Protein AF-A0A0R3R4N0-F1 (afdb_monomer_lite)

Radius of gyration: 33.5 Å; chains: 1; bounding box: 44×38×90 Å

Secondary structure (DSSP, 8-state):
-EEEEEEEEPPPPHHHHHHHHHHHHHHHH-TT----TTT------PPPPGGGEEEEEEEE-------TT-GGG-----------------------

Sequence (96 aa):
MTEKSMEIDLPLAPDVIDICQQEYKRMKRDPDLKPNQNILKTQSDKPRPIHSRIQVNEKTEDVPIACDDNPALLMKVPIKYTSDKQQYFSLSDSNK

Foldseek 3Di:
DDKDKDWDADDDDPVVVVVVVVVVVVCVVPVPDDDPCVPVDCPDPDPDPPVRIDIDIDDDDDDPPPPVPDPVPPPDDDDPDDDDDDDDDDDDDDDD

Organism: NCBI:txid42155

Structure (mmCIF, N/CA/C/O backbone):
data_AF-A0A0R3R4N0-F1
#
_entry.id   AF-A0A0R3R4N0-F1
#
loop_
_atom_site.group_PDB
_atom_site.id
_atom_site.type_symbol
_atom_site.label_atom_id
_atom_site.label_alt_id
_atom_site.label_comp_id
_atom_site.label_asym_id
_atom_site.label_entity_id
_atom_site.label_seq_id
_atom_site.pdbx_PDB_ins_code
_atom_site.Cartn_x
_atom_site.Cartn_y
_atom_site.Cartn_z
_atom_site.occupancy
_atom_site.B_iso_or_equiv
_atom_site.auth_seq_id
_atom_site.auth_comp_id
_atom_site.auth_asym_id
_atom_site.auth_atom_id
_atom_site.pdbx_PDB_model_num
ATOM 1 N N . MET A 1 1 ? 23.775 6.278 -19.715 1.00 63.47 1 MET A N 1
ATOM 2 C CA . MET A 1 1 ? 22.843 5.308 -19.106 1.00 63.47 1 MET A CA 1
ATOM 3 C C . MET A 1 1 ? 22.985 5.402 -17.601 1.00 63.47 1 MET A C 1
ATOM 5 O O . MET A 1 1 ? 24.040 5.048 -17.086 1.00 63.47 1 MET A O 1
ATOM 9 N N . THR A 1 2 ? 21.976 5.941 -16.921 1.00 75.31 2 THR A N 1
ATOM 10 C CA . THR A 1 2 ? 21.945 6.009 -15.453 1.00 75.31 2 THR A CA 1
ATOM 11 C C . THR A 1 2 ? 20.964 4.951 -14.979 1.00 75.31 2 THR A C 1
ATOM 13 O O . THR A 1 2 ? 19.776 5.038 -15.280 1.00 75.31 2 THR A O 1
ATOM 16 N N . GLU A 1 3 ? 21.460 3.934 -14.280 1.00 74.56 3 GLU A N 1
ATOM 17 C CA . GLU A 1 3 ? 20.616 2.908 -13.669 1.00 74.56 3 GLU A CA 1
ATOM 18 C C . GLU A 1 3 ? 20.333 3.318 -12.222 1.00 74.56 3 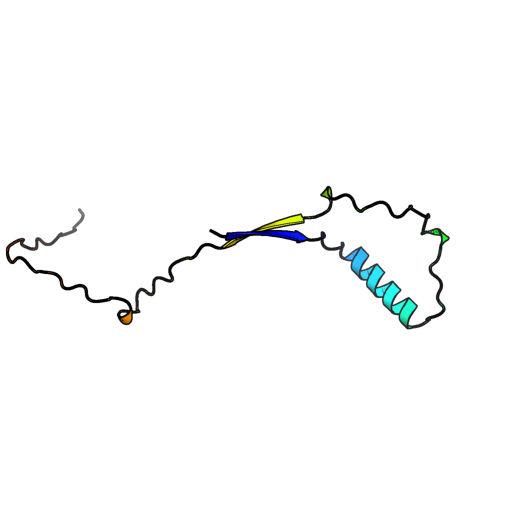GLU A C 1
ATOM 20 O O . GLU A 1 3 ? 21.260 3.569 -11.448 1.00 74.56 3 GLU A O 1
ATOM 25 N N . LYS A 1 4 ? 19.051 3.429 -11.864 1.00 83.69 4 LYS A N 1
ATOM 26 C CA . LYS A 1 4 ? 18.616 3.674 -10.486 1.00 83.69 4 LYS A CA 1
ATOM 27 C C . LYS A 1 4 ? 17.911 2.428 -9.976 1.00 83.69 4 LYS A C 1
ATOM 29 O O . LYS A 1 4 ? 17.001 1.919 -10.626 1.00 83.69 4 LYS A O 1
ATOM 34 N N . SER A 1 5 ? 18.328 1.947 -8.811 1.00 83.38 5 SER A N 1
ATOM 35 C CA . SER A 1 5 ? 17.657 0.857 -8.110 1.00 83.38 5 SER A CA 1
ATOM 36 C C . SER A 1 5 ? 17.021 1.371 -6.822 1.00 83.38 5 SER A C 1
ATOM 38 O O . SER A 1 5 ? 17.591 2.204 -6.115 1.00 83.38 5 SER A O 1
ATOM 40 N N . MET A 1 6 ? 15.814 0.890 -6.532 1.00 86.38 6 MET A N 1
ATOM 41 C CA . MET A 1 6 ? 15.082 1.196 -5.307 1.00 86.38 6 MET A CA 1
ATOM 42 C C . MET A 1 6 ? 14.501 -0.089 -4.723 1.00 86.38 6 MET A C 1
ATOM 44 O O . MET A 1 6 ? 13.952 -0.921 -5.444 1.00 86.38 6 MET A O 1
ATOM 48 N N . GLU A 1 7 ? 14.610 -0.243 -3.406 1.00 85.81 7 GLU A N 1
ATOM 49 C CA . GLU A 1 7 ? 13.915 -1.297 -2.670 1.00 85.81 7 GLU A CA 1
ATOM 50 C C . GLU A 1 7 ? 12.549 -0.786 -2.215 1.00 85.81 7 GLU A C 1
ATOM 52 O O . GLU A 1 7 ? 12.463 0.238 -1.532 1.00 85.81 7 GLU A O 1
ATOM 57 N N . ILE A 1 8 ? 11.487 -1.512 -2.560 1.00 86.31 8 ILE A N 1
ATOM 58 C CA . ILE A 1 8 ? 10.131 -1.230 -2.083 1.00 86.31 8 ILE A CA 1
ATOM 59 C C . ILE A 1 8 ? 9.567 -2.434 -1.330 1.00 86.31 8 ILE A C 1
ATOM 61 O O . ILE A 1 8 ? 9.869 -3.590 -1.639 1.00 86.31 8 ILE A O 1
ATOM 65 N N . ASP A 1 9 ? 8.740 -2.162 -0.324 1.00 83.38 9 ASP A N 1
ATOM 66 C CA . ASP A 1 9 ? 7.974 -3.205 0.351 1.00 83.38 9 ASP A CA 1
ATOM 67 C C . ASP A 1 9 ? 6.870 -3.737 -0.579 1.00 83.38 9 ASP A C 1
ATOM 69 O O . ASP A 1 9 ? 6.298 -2.999 -1.387 1.00 83.38 9 ASP A O 1
ATOM 73 N N . LEU A 1 10 ? 6.550 -5.026 -0.442 1.00 83.00 10 LEU A N 1
ATOM 74 C CA . LEU A 1 10 ? 5.390 -5.621 -1.103 1.00 83.00 10 LEU A CA 1
ATOM 75 C C . LEU A 1 10 ? 4.103 -4.959 -0.573 1.00 83.00 10 LEU A C 1
ATOM 77 O O . LEU A 1 10 ? 3.980 -4.781 0.645 1.00 83.00 10 LEU A O 1
ATOM 81 N N . PRO A 1 11 ? 3.127 -4.616 -1.437 1.00 84.69 11 PRO A N 1
ATOM 82 C CA . PRO A 1 11 ? 1.828 -4.160 -0.968 1.00 84.69 11 PRO A CA 1
ATOM 83 C C . PRO A 1 11 ? 1.183 -5.208 -0.057 1.00 84.69 11 PRO A C 1
ATOM 85 O O . PRO A 1 11 ? 1.272 -6.415 -0.295 1.00 84.69 11 PRO A O 1
ATOM 88 N N . LEU A 1 12 ? 0.517 -4.728 0.993 1.00 86.94 12 LEU A N 1
ATOM 89 C CA . LEU A 1 12 ? -0.276 -5.578 1.872 1.00 86.94 12 LEU A CA 1
ATOM 90 C C . LEU A 1 12 ? -1.444 -6.188 1.093 1.00 86.94 12 LEU A C 1
ATOM 92 O O . LEU A 1 12 ? -1.995 -5.567 0.182 1.00 86.94 12 LEU A O 1
ATOM 96 N N . ALA A 1 13 ? -1.835 -7.400 1.480 1.00 89.88 13 ALA A N 1
ATOM 97 C CA . ALA A 1 13 ? -3.023 -8.027 0.927 1.00 89.88 13 ALA A CA 1
ATOM 98 C C . ALA A 1 13 ? -4.283 -7.191 1.264 1.00 89.88 13 ALA A C 1
ATOM 100 O O . ALA A 1 13 ? -4.320 -6.547 2.319 1.00 89.88 13 ALA A O 1
ATOM 101 N N . PRO A 1 14 ? -5.304 -7.155 0.384 1.00 93.81 14 PRO A N 1
ATOM 102 C CA . PRO A 1 14 ? -6.484 -6.305 0.576 1.00 93.81 14 PRO A CA 1
ATOM 103 C C . PRO A 1 14 ? -7.220 -6.542 1.901 1.00 93.81 14 PRO A C 1
ATOM 105 O O . PRO A 1 14 ? -7.609 -5.595 2.575 1.00 93.81 14 PRO A O 1
ATOM 108 N N . ASP A 1 15 ? -7.338 -7.800 2.315 1.00 94.38 15 ASP A N 1
ATOM 109 C CA . ASP A 1 15 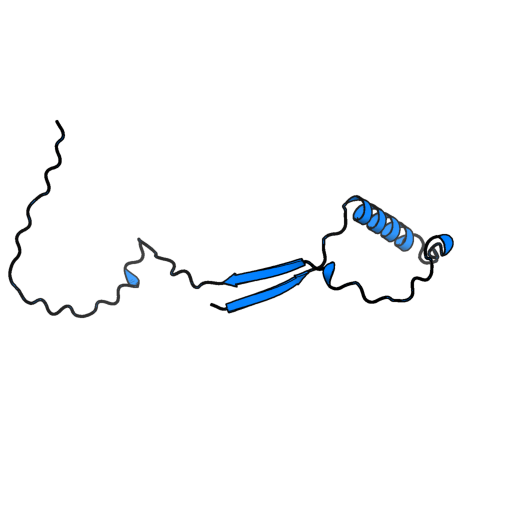? -7.930 -8.207 3.590 1.00 94.38 15 ASP A CA 1
ATOM 110 C C . ASP A 1 15 ? -7.156 -7.657 4.797 1.00 94.38 15 ASP A C 1
ATOM 112 O O . ASP A 1 15 ? -7.745 -7.155 5.756 1.00 94.38 15 ASP A O 1
ATOM 116 N N . VAL A 1 16 ? -5.824 -7.681 4.736 1.00 90.38 16 VAL A N 1
ATOM 117 C CA . VAL A 1 16 ? -4.959 -7.091 5.763 1.00 90.38 16 VAL A CA 1
ATOM 118 C C . VAL A 1 16 ? -5.149 -5.574 5.818 1.00 90.38 16 VAL A C 1
ATOM 120 O O . VAL A 1 16 ? -5.216 -5.008 6.910 1.00 90.38 16 VAL A O 1
ATOM 123 N N . ILE A 1 17 ? -5.286 -4.911 4.665 1.00 93.00 17 ILE A N 1
ATOM 124 C CA . ILE A 1 17 ? -5.569 -3.470 4.595 1.00 93.00 17 ILE A CA 1
ATOM 125 C C . ILE A 1 17 ? -6.903 -3.154 5.277 1.00 93.00 17 ILE A C 1
ATOM 127 O O . ILE A 1 17 ? -6.960 -2.235 6.100 1.00 93.00 17 ILE A O 1
ATOM 131 N N . ASP A 1 18 ? -7.952 -3.921 4.985 1.00 94.69 18 ASP A N 1
ATOM 132 C CA . ASP A 1 18 ? -9.281 -3.734 5.570 1.00 94.69 18 ASP A CA 1
ATOM 133 C C . ASP A 1 18 ? -9.253 -3.878 7.097 1.00 94.69 18 ASP A C 1
ATOM 135 O O . ASP A 1 18 ? -9.785 -3.025 7.819 1.00 94.69 18 ASP A O 1
ATOM 139 N N . ILE A 1 19 ? -8.559 -4.904 7.602 1.00 92.56 19 ILE A N 1
ATOM 140 C CA . ILE A 1 19 ? -8.355 -5.122 9.040 1.00 92.56 19 ILE A CA 1
ATOM 141 C C . ILE A 1 19 ? -7.623 -3.927 9.663 1.00 92.56 19 ILE A C 1
ATOM 143 O O . ILE A 1 19 ? -8.083 -3.370 10.663 1.00 92.56 19 ILE A O 1
ATOM 147 N N . CYS A 1 20 ? -6.517 -3.479 9.061 1.00 90.19 20 CYS A N 1
ATOM 148 C CA . CYS A 1 20 ? -5.763 -2.327 9.554 1.00 90.19 20 CYS A CA 1
ATOM 149 C C . CYS A 1 20 ? -6.621 -1.054 9.600 1.00 90.19 20 CYS A C 1
ATOM 151 O O . CYS A 1 20 ? -6.577 -0.311 10.583 1.00 90.19 20 CYS A O 1
ATOM 153 N N . GLN A 1 21 ? -7.434 -0.800 8.571 1.00 93.50 21 GLN A N 1
ATOM 154 C CA . GLN A 1 21 ? -8.335 0.353 8.540 1.00 93.50 21 GLN A CA 1
ATOM 155 C C . GLN A 1 21 ? -9.432 0.263 9.605 1.00 93.50 21 GLN A C 1
ATOM 157 O O . GLN A 1 21 ? -9.792 1.275 10.215 1.00 93.50 21 GLN A O 1
ATOM 162 N N . GLN A 1 22 ? -9.988 -0.928 9.827 1.00 91.56 22 GLN A N 1
ATOM 163 C CA . GLN A 1 22 ? -11.010 -1.147 10.843 1.00 91.56 22 GLN A CA 1
ATOM 164 C C . GLN A 1 22 ? -10.453 -0.926 12.252 1.00 91.56 22 GLN A C 1
ATOM 166 O O . GLN A 1 22 ? -11.081 -0.222 13.048 1.00 91.56 22 GLN A O 1
ATOM 171 N N . GLU A 1 23 ? -9.270 -1.463 12.545 1.00 87.88 23 GLU A N 1
ATOM 172 C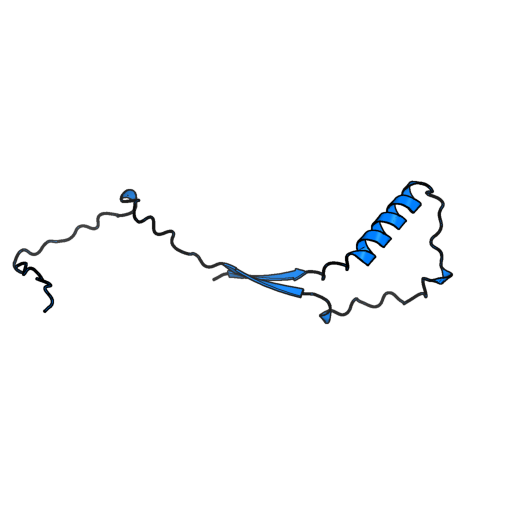 CA . GLU A 1 23 ? -8.612 -1.278 13.840 1.00 87.88 23 GLU A CA 1
ATOM 173 C C . GLU A 1 23 ? -8.183 0.174 14.062 1.00 87.88 23 GLU A C 1
ATOM 175 O O . GLU A 1 23 ? -8.419 0.736 15.131 1.00 87.88 23 GLU A O 1
ATOM 180 N N . TYR A 1 24 ? -7.694 0.854 13.024 1.00 88.88 24 TYR A N 1
ATOM 181 C CA . TYR A 1 24 ? -7.427 2.291 13.090 1.00 88.88 24 TYR A CA 1
ATOM 182 C C . TYR A 1 24 ? -8.679 3.101 13.463 1.00 88.88 24 TYR A C 1
ATOM 184 O O . TYR A 1 24 ? -8.626 4.002 14.303 1.00 88.88 24 TYR A O 1
ATOM 192 N N . LYS A 1 25 ? -9.837 2.765 12.877 1.00 91.38 25 LYS A N 1
ATOM 193 C CA . LYS A 1 25 ? -11.120 3.397 13.226 1.00 91.38 25 LYS A CA 1
ATOM 194 C C . LYS A 1 25 ? -11.544 3.084 14.662 1.00 91.38 25 LYS A C 1
ATOM 196 O O . LYS A 1 25 ? -12.116 3.957 15.308 1.00 91.38 25 LYS A O 1
ATOM 201 N N . ARG A 1 26 ? -11.298 1.867 15.160 1.00 88.31 26 ARG A N 1
ATOM 202 C CA . ARG A 1 26 ? -11.594 1.475 16.549 1.00 88.31 26 ARG A CA 1
ATOM 203 C C . ARG A 1 26 ? -10.767 2.293 17.538 1.00 88.31 26 ARG A C 1
ATOM 205 O O . ARG A 1 26 ? -11.350 2.948 18.396 1.00 88.31 26 ARG A O 1
ATOM 212 N N . MET A 1 27 ? -9.454 2.354 17.333 1.00 85.31 27 MET A N 1
ATOM 213 C CA . MET A 1 27 ? -8.523 3.086 18.198 1.00 85.31 27 MET A CA 1
ATOM 214 C C . MET A 1 27 ? -8.755 4.605 18.170 1.00 85.31 27 MET A C 1
ATOM 216 O O . MET A 1 27 ? -8.570 5.288 19.168 1.00 85.31 27 MET A O 1
ATOM 220 N N . LYS A 1 28 ? -9.224 5.155 17.039 1.00 88.50 28 LYS A N 1
ATOM 221 C CA . LYS A 1 28 ? -9.648 6.564 16.968 1.00 88.50 28 LYS A CA 1
ATOM 222 C C . LYS A 1 28 ? -10.900 6.884 17.784 1.00 88.50 28 LYS A C 1
ATOM 224 O O . LYS A 1 28 ? -11.052 8.026 18.203 1.00 88.50 28 LYS A O 1
ATOM 229 N N . ARG A 1 29 ? -11.829 5.933 17.927 1.00 90.38 29 ARG A N 1
ATOM 230 C CA . ARG A 1 29 ? -13.075 6.142 18.684 1.00 90.38 29 ARG A CA 1
ATOM 231 C C . ARG A 1 29 ? -12.872 5.977 20.183 1.00 90.38 29 ARG A C 1
ATOM 233 O O . ARG A 1 29 ? -13.539 6.667 20.942 1.00 90.38 29 ARG A O 1
ATOM 240 N N . ASP A 1 30 ? -11.985 5.073 20.575 1.00 88.31 30 ASP A N 1
ATOM 241 C CA . ASP A 1 30 ? -11.654 4.793 21.967 1.00 88.31 30 ASP A CA 1
ATOM 242 C C . ASP A 1 30 ? -10.127 4.872 22.147 1.00 88.31 30 ASP A C 1
ATOM 244 O O . ASP A 1 30 ? -9.421 3.906 21.845 1.00 88.31 30 ASP A O 1
ATOM 248 N N . PRO A 1 31 ? -9.599 6.036 22.573 1.00 80.44 31 PRO A N 1
ATOM 249 C CA . PRO A 1 31 ? -8.162 6.251 22.738 1.00 80.44 31 PRO A CA 1
ATOM 250 C C . PRO A 1 31 ? -7.529 5.379 23.829 1.00 80.44 31 PRO A C 1
ATOM 252 O O . PRO A 1 31 ? -6.323 5.140 23.786 1.00 80.44 31 PRO A O 1
ATOM 255 N N . ASP A 1 32 ? -8.329 4.900 24.787 1.00 84.69 32 ASP A N 1
ATOM 256 C CA . ASP A 1 32 ? -7.876 4.046 25.888 1.00 84.69 32 ASP A CA 1
ATOM 257 C C . ASP A 1 32 ? -7.953 2.551 25.535 1.00 84.69 32 ASP A C 1
ATOM 259 O O . ASP A 1 32 ? -7.594 1.686 26.346 1.00 84.69 32 ASP A O 1
ATOM 263 N N . LEU A 1 33 ? -8.384 2.228 24.309 1.00 79.56 33 LEU A N 1
ATOM 264 C CA . LEU A 1 33 ? -8.466 0.869 23.797 1.00 79.56 33 LEU A CA 1
ATOM 265 C C . LEU A 1 33 ? -7.069 0.241 23.738 1.00 79.56 33 LEU A C 1
ATOM 267 O O . LEU A 1 33 ? -6.264 0.501 22.842 1.00 79.56 33 LEU A O 1
ATOM 271 N N . LYS A 1 34 ? -6.776 -0.627 24.708 1.00 75.00 34 LYS A N 1
ATOM 272 C CA . LYS A 1 34 ? -5.501 -1.344 24.759 1.00 75.00 34 LYS A CA 1
ATOM 273 C C . LYS A 1 34 ? -5.461 -2.442 23.693 1.00 75.00 34 LYS A C 1
ATOM 275 O O . LYS A 1 34 ? -6.438 -3.182 23.545 1.00 75.00 34 LYS A O 1
ATOM 280 N N . PRO A 1 35 ? -4.325 -2.619 22.995 1.00 70.12 35 PRO A N 1
ATOM 281 C CA . PRO A 1 35 ? -4.150 -3.750 22.100 1.00 70.12 35 PRO A CA 1
ATOM 282 C C . PRO A 1 35 ? -4.295 -5.052 22.890 1.00 70.12 35 PRO A C 1
ATOM 284 O O . PRO A 1 35 ? -3.717 -5.216 23.968 1.00 70.12 35 PRO A O 1
ATOM 287 N N . ASN A 1 36 ? -5.078 -5.986 22.356 1.00 67.69 36 ASN A N 1
ATOM 288 C CA . ASN A 1 36 ? -5.259 -7.289 22.976 1.00 67.69 36 ASN A CA 1
ATOM 289 C C . ASN A 1 36 ? -3.946 -8.081 22.858 1.00 67.69 36 ASN A C 1
ATOM 291 O O . ASN A 1 36 ? -3.609 -8.590 21.792 1.00 67.69 36 ASN A O 1
ATOM 295 N N . GLN A 1 37 ? -3.178 -8.166 23.946 1.00 63.69 37 GLN A N 1
ATOM 296 C CA . GLN A 1 37 ? -1.855 -8.800 23.938 1.00 63.69 37 GLN A CA 1
ATOM 297 C C . GLN A 1 37 ? -1.899 -10.324 23.746 1.00 63.69 37 GLN A C 1
ATOM 299 O O . GLN A 1 37 ? -0.865 -10.932 23.491 1.00 63.69 37 GLN A O 1
ATOM 304 N N . ASN A 1 38 ? -3.081 -10.948 23.781 1.00 64.94 38 ASN A N 1
ATOM 305 C CA . ASN A 1 38 ? -3.218 -12.400 23.634 1.00 64.94 38 ASN A CA 1
ATOM 306 C C . ASN A 1 38 ? -2.804 -12.901 22.234 1.00 64.94 38 ASN A C 1
ATOM 308 O O . ASN A 1 38 ? -2.468 -14.072 22.070 1.00 64.94 38 ASN A O 1
ATOM 312 N N . ILE A 1 39 ? -2.826 -12.020 21.229 1.00 62.41 39 ILE A N 1
ATOM 313 C CA . ILE A 1 39 ? -2.429 -12.295 19.834 1.00 62.41 39 ILE A CA 1
ATOM 314 C C . ILE A 1 39 ? -1.006 -11.821 19.519 1.00 62.41 39 ILE A C 1
ATOM 316 O O . ILE A 1 39 ? -0.342 -12.391 18.652 1.00 62.41 39 ILE A O 1
ATOM 320 N N . LEU A 1 40 ? -0.505 -10.822 20.245 1.00 56.25 40 LEU A N 1
ATOM 321 C CA . LEU A 1 40 ? 0.865 -10.338 20.124 1.00 56.25 40 LEU A CA 1
ATOM 322 C C . LEU A 1 40 ? 1.770 -11.197 21.004 1.00 56.25 40 LEU A C 1
ATOM 324 O O . LEU A 1 40 ? 2.188 -10.793 22.087 1.00 56.25 40 LEU A O 1
ATOM 328 N N . LYS A 1 41 ? 2.114 -12.397 20.520 1.00 61.47 41 LYS A N 1
ATOM 329 C CA . LYS A 1 41 ? 3.332 -13.050 21.015 1.00 61.47 41 LYS A CA 1
ATOM 330 C C . LYS A 1 41 ? 4.457 -12.042 20.818 1.00 61.47 41 LYS A C 1
ATOM 332 O O . LYS A 1 41 ? 4.605 -11.527 19.711 1.00 61.47 41 LYS A O 1
ATOM 337 N N . THR A 1 42 ? 5.215 -11.759 21.872 1.00 61.12 42 THR A N 1
ATOM 338 C CA . THR A 1 42 ? 6.436 -10.952 21.832 1.00 61.12 42 THR A CA 1
ATOM 339 C C . THR A 1 42 ? 7.459 -11.650 20.939 1.00 61.12 42 THR A C 1
ATOM 341 O O . THR A 1 42 ? 8.396 -12.303 21.386 1.00 61.12 42 THR A O 1
ATOM 344 N N . GLN A 1 43 ? 7.255 -11.573 19.627 1.00 58.12 43 GLN A N 1
ATOM 345 C CA . GLN A 1 43 ? 8.322 -11.777 18.675 1.00 58.12 43 GLN A CA 1
ATOM 346 C C . GLN A 1 43 ? 9.277 -10.628 18.969 1.00 58.12 43 GLN A C 1
ATOM 348 O O . GLN A 1 43 ? 8.919 -9.466 18.798 1.00 58.12 43 GLN A O 1
ATOM 353 N N . SER A 1 44 ? 10.454 -10.963 19.501 1.00 61.41 44 SER A N 1
ATOM 354 C CA . SER A 1 44 ? 11.598 -10.053 19.539 1.00 61.41 44 SER A CA 1
ATOM 355 C C . SER A 1 44 ? 11.651 -9.296 18.216 1.00 61.41 44 SER A C 1
ATOM 357 O O . SER A 1 44 ? 11.426 -9.955 17.196 1.00 61.41 44 SER A O 1
ATOM 359 N N . ASP A 1 45 ? 11.960 -7.998 18.225 1.00 63.03 45 ASP A N 1
ATOM 360 C CA . ASP A 1 45 ? 12.217 -7.195 17.022 1.00 63.03 45 ASP A CA 1
ATOM 361 C C . ASP A 1 45 ? 13.282 -7.882 16.157 1.00 63.03 45 ASP A C 1
ATOM 363 O O . ASP A 1 45 ? 14.483 -7.636 16.257 1.00 63.03 45 ASP A O 1
ATOM 367 N N . LYS A 1 46 ? 12.851 -8.843 15.342 1.00 69.81 46 LYS A N 1
ATOM 368 C CA . LYS A 1 46 ? 13.703 -9.541 14.402 1.00 69.81 46 LYS A CA 1
ATOM 369 C C . LYS A 1 46 ? 13.753 -8.639 13.186 1.00 69.81 46 LYS A C 1
ATOM 371 O O . LYS A 1 46 ? 12.689 -8.269 12.678 1.00 69.81 46 LYS A O 1
ATOM 376 N N . PRO A 1 47 ? 14.956 -8.293 12.705 1.00 69.69 47 PRO A N 1
ATOM 377 C CA . PRO A 1 47 ? 15.097 -7.558 11.464 1.00 69.69 47 PRO A CA 1
ATOM 378 C C . PRO A 1 47 ? 14.266 -8.237 10.377 1.00 69.69 47 PRO A C 1
ATOM 380 O O . PRO A 1 47 ? 14.346 -9.457 10.199 1.00 69.69 47 PRO A O 1
ATOM 383 N N . ARG A 1 48 ? 13.439 -7.454 9.677 1.00 66.94 48 ARG A N 1
ATOM 384 C CA . ARG A 1 48 ? 12.639 -7.969 8.565 1.00 66.94 48 ARG A CA 1
ATOM 385 C C . ARG A 1 48 ? 13.601 -8.593 7.541 1.00 66.94 48 ARG A C 1
ATOM 387 O O . ARG A 1 48 ? 14.563 -7.927 7.154 1.00 66.94 48 ARG A O 1
ATOM 394 N N . PRO A 1 49 ? 13.388 -9.847 7.109 1.00 70.25 49 PRO A N 1
ATOM 395 C CA . PRO A 1 49 ? 14.291 -10.493 6.167 1.00 70.25 49 PRO A CA 1
ATOM 396 C C . PRO A 1 49 ? 14.322 -9.720 4.844 1.00 70.25 49 PRO A C 1
ATOM 398 O O . PRO A 1 49 ? 13.279 -9.454 4.242 1.00 70.25 49 PRO A O 1
ATOM 401 N N . ILE A 1 50 ? 15.532 -9.376 4.394 1.00 67.75 50 ILE A N 1
ATOM 402 C CA . ILE A 1 50 ? 15.805 -8.539 3.209 1.00 67.75 50 ILE A CA 1
ATOM 403 C C . ILE A 1 50 ? 15.149 -9.122 1.945 1.00 67.75 50 ILE A C 1
ATOM 405 O O . ILE A 1 50 ? 14.660 -8.384 1.099 1.00 67.75 50 ILE A O 1
ATOM 409 N N . HIS A 1 51 ? 15.023 -10.450 1.868 1.00 68.12 51 HIS A N 1
ATOM 410 C CA . HIS A 1 51 ? 14.405 -11.171 0.749 1.00 68.12 51 HIS A CA 1
ATOM 411 C C . HIS A 1 51 ? 12.897 -10.918 0.557 1.00 68.12 51 HIS A C 1
ATOM 413 O O . HIS A 1 51 ? 12.325 -11.410 -0.408 1.00 68.12 51 HIS A O 1
ATOM 419 N N . SER A 1 52 ? 12.240 -10.189 1.466 1.00 70.94 52 SER A N 1
ATOM 420 C CA . SER A 1 52 ? 10.823 -9.810 1.334 1.00 70.94 52 SER A CA 1
ATOM 421 C C . SER A 1 52 ? 10.591 -8.526 0.527 1.00 70.94 52 SER A C 1
ATOM 423 O O . SER A 1 52 ? 9.442 -8.189 0.243 1.00 70.94 52 SER A O 1
ATOM 425 N N . ARG A 1 53 ? 11.660 -7.803 0.169 1.00 79.88 53 ARG A N 1
ATOM 426 C CA . ARG A 1 53 ? 11.580 -6.540 -0.571 1.00 79.88 53 ARG A CA 1
ATOM 427 C C . ARG A 1 53 ? 11.679 -6.764 -2.071 1.00 79.88 53 ARG A C 1
ATOM 429 O O . ARG A 1 53 ? 12.442 -7.607 -2.538 1.00 79.88 53 ARG A O 1
ATOM 436 N N . ILE A 1 54 ? 10.926 -5.972 -2.822 1.00 83.12 54 ILE A N 1
ATOM 437 C CA . ILE A 1 54 ? 11.002 -5.946 -4.278 1.00 83.12 54 ILE A CA 1
ATOM 438 C C . ILE A 1 54 ? 12.117 -4.982 -4.673 1.00 83.12 54 ILE A C 1
ATOM 440 O O . ILE A 1 54 ? 12.114 -3.819 -4.268 1.00 83.12 54 ILE A O 1
ATOM 444 N N . GLN A 1 55 ? 13.051 -5.460 -5.493 1.00 84.62 55 GLN A N 1
ATOM 445 C CA . GLN A 1 55 ? 14.044 -4.612 -6.138 1.00 84.62 55 GLN A CA 1
ATOM 446 C C . GLN A 1 55 ? 13.470 -4.082 -7.454 1.00 84.62 55 GLN A C 1
ATOM 448 O O . GLN A 1 55 ? 13.197 -4.850 -8.377 1.00 84.62 55 GLN A O 1
ATOM 453 N N . VAL A 1 56 ? 13.284 -2.769 -7.537 1.00 84.62 56 VAL A N 1
ATOM 454 C CA . VAL A 1 56 ? 12.851 -2.085 -8.756 1.00 84.62 56 VAL A CA 1
ATOM 455 C C . VAL A 1 56 ? 14.074 -1.463 -9.410 1.00 84.62 56 VAL A C 1
ATOM 457 O O . VAL A 1 56 ? 14.778 -0.675 -8.782 1.00 84.62 56 VAL A O 1
ATOM 460 N N . ASN A 1 57 ? 14.319 -1.824 -10.668 1.00 86.88 57 ASN A N 1
ATOM 461 C CA . ASN A 1 57 ? 15.405 -1.278 -11.474 1.00 86.88 57 ASN A CA 1
ATOM 462 C C . ASN A 1 57 ? 14.806 -0.403 -12.574 1.00 86.88 57 ASN A C 1
ATOM 464 O O . ASN A 1 57 ? 14.105 -0.906 -13.452 1.00 86.88 57 ASN A O 1
ATOM 468 N N . GLU A 1 58 ? 15.092 0.894 -12.531 1.00 82.38 58 GLU A N 1
ATOM 469 C CA . GLU A 1 58 ? 14.706 1.846 -13.566 1.00 82.38 58 GLU A CA 1
ATOM 470 C C . GLU A 1 58 ? 15.920 2.150 -14.446 1.00 82.38 58 GLU A C 1
ATOM 472 O O . GLU A 1 58 ? 16.995 2.524 -13.958 1.00 82.38 58 GLU A O 1
ATOM 477 N N . LYS A 1 59 ? 15.747 1.972 -15.758 1.00 82.00 59 LYS A N 1
ATOM 478 C CA . LYS A 1 59 ? 16.743 2.342 -16.761 1.00 82.00 59 LYS A CA 1
ATOM 479 C C . LYS A 1 59 ? 16.222 3.544 -17.525 1.00 82.00 59 LYS A C 1
ATOM 481 O O . LYS A 1 59 ? 15.223 3.438 -18.227 1.00 82.00 59 LYS A O 1
ATOM 486 N N . THR A 1 60 ? 16.903 4.674 -17.383 1.00 76.69 60 THR A N 1
ATOM 487 C CA . THR A 1 60 ? 16.632 5.855 -18.200 1.00 76.69 60 THR A CA 1
ATOM 488 C C . THR A 1 60 ? 17.635 5.891 -19.346 1.00 76.69 60 THR A C 1
ATOM 490 O O . THR A 1 60 ? 18.853 5.896 -19.123 1.00 76.69 60 THR A O 1
ATOM 493 N N . GLU A 1 61 ? 17.115 5.906 -20.567 1.00 77.38 61 GLU A N 1
ATOM 494 C CA . GLU A 1 61 ? 17.881 6.158 -21.780 1.00 77.38 61 GLU A CA 1
ATOM 495 C C . GLU A 1 61 ? 17.433 7.481 -22.398 1.00 77.38 61 GLU A C 1
ATOM 497 O O . GLU A 1 61 ? 16.242 7.795 -22.424 1.00 77.38 61 GLU A O 1
ATOM 502 N N . ASP A 1 62 ? 18.397 8.277 -22.857 1.00 72.50 62 ASP A N 1
ATOM 503 C CA . ASP A 1 62 ? 18.109 9.521 -23.562 1.00 72.50 62 ASP A CA 1
ATOM 504 C C . ASP A 1 62 ? 17.647 9.157 -24.978 1.00 72.50 62 ASP A C 1
ATOM 506 O O . ASP A 1 62 ? 18.460 8.996 -25.889 1.00 72.50 62 ASP A O 1
ATOM 510 N N . VAL A 1 63 ? 16.338 8.968 -25.159 1.00 73.50 63 VAL A N 1
ATOM 511 C CA . VAL A 1 63 ? 15.751 8.763 -26.488 1.00 73.50 63 VAL A CA 1
ATOM 512 C C . VAL A 1 63 ? 15.695 10.121 -27.192 1.00 73.50 63 VAL A C 1
ATOM 514 O O . VAL A 1 63 ? 14.993 11.017 -26.711 1.00 73.50 63 VAL A O 1
ATOM 517 N N . PRO A 1 64 ? 16.401 10.321 -28.322 1.00 70.19 64 PRO A N 1
ATOM 518 C CA . PRO A 1 64 ? 16.232 11.533 -29.104 1.00 70.19 64 PRO A CA 1
ATOM 519 C C . PRO A 1 64 ? 14.788 11.582 -29.603 1.00 70.19 64 PRO A C 1
ATOM 521 O O . PRO A 1 64 ? 14.342 10.707 -30.344 1.00 70.19 64 PRO A O 1
ATOM 524 N N . ILE A 1 65 ? 14.048 12.609 -29.187 1.00 68.44 65 ILE A N 1
ATOM 525 C CA . ILE A 1 65 ? 12.722 12.900 -29.728 1.00 68.44 65 ILE A CA 1
ATOM 526 C C . ILE A 1 65 ? 12.950 13.378 -31.164 1.00 68.44 65 ILE A C 1
ATOM 528 O O . ILE A 1 65 ? 13.248 14.548 -31.404 1.00 68.44 65 ILE A O 1
ATOM 532 N N . ALA A 1 66 ? 12.893 12.454 -32.121 1.00 66.75 66 ALA A N 1
ATOM 533 C CA . ALA A 1 66 ? 12.864 12.796 -33.531 1.00 66.75 66 ALA A CA 1
ATOM 534 C C . ALA A 1 66 ? 11.523 13.487 -33.806 1.00 66.75 66 ALA A C 1
ATOM 536 O O . ALA A 1 66 ? 10.479 12.847 -33.896 1.00 66.75 66 ALA A O 1
ATOM 537 N N . CYS A 1 67 ? 11.537 14.816 -33.871 1.00 56.12 67 CYS A N 1
ATOM 538 C CA . CYS A 1 67 ? 10.440 15.552 -34.473 1.00 56.12 67 CYS A CA 1
ATOM 539 C C . CYS A 1 67 ? 10.617 15.442 -35.986 1.00 56.12 67 CYS A C 1
ATOM 541 O O . CYS A 1 67 ? 11.398 16.206 -36.554 1.00 56.12 67 CYS A O 1
ATOM 543 N N . ASP A 1 68 ? 9.881 14.536 -36.629 1.00 58.38 68 ASP A N 1
ATOM 544 C CA . ASP A 1 68 ? 9.808 14.474 -38.098 1.00 58.38 68 ASP A CA 1
ATOM 545 C C . ASP A 1 68 ? 9.381 15.832 -38.711 1.00 58.38 68 ASP A C 1
ATOM 547 O O . ASP A 1 68 ? 9.698 16.121 -39.861 1.00 58.38 68 ASP A O 1
ATOM 551 N N . ASP A 1 69 ? 8.781 16.719 -37.902 1.00 56.03 69 ASP A N 1
ATOM 552 C CA . ASP A 1 69 ? 8.250 18.026 -38.303 1.00 56.03 69 ASP A CA 1
ATOM 553 C C . ASP A 1 69 ? 8.941 19.258 -37.672 1.00 56.03 69 ASP A C 1
ATOM 555 O O . ASP A 1 69 ? 8.374 20.352 -37.706 1.00 56.03 69 ASP A O 1
ATOM 559 N N . ASN A 1 70 ? 10.152 19.157 -37.093 1.00 51.72 70 ASN A N 1
ATOM 560 C CA . ASN A 1 70 ? 10.870 20.357 -36.610 1.00 51.72 70 ASN A CA 1
ATOM 561 C C . ASN A 1 70 ? 12.122 20.707 -37.441 1.00 51.72 70 ASN A C 1
ATOM 563 O O . ASN A 1 70 ? 13.250 20.416 -37.030 1.00 51.72 70 ASN A O 1
ATOM 567 N N . PRO A 1 71 ? 11.963 21.415 -38.575 1.00 57.91 71 PRO A N 1
ATOM 568 C CA . PRO A 1 71 ? 13.079 21.842 -39.420 1.00 57.91 71 PRO A CA 1
ATOM 569 C C . PRO A 1 71 ? 14.014 22.873 -38.757 1.00 57.91 71 PRO A C 1
ATOM 571 O O . PRO A 1 71 ? 15.050 23.202 -39.334 1.00 57.91 71 PRO A O 1
ATOM 574 N N . ALA A 1 72 ? 13.697 23.393 -37.562 1.00 54.53 72 ALA A N 1
ATOM 575 C CA . ALA A 1 72 ? 14.523 24.392 -36.878 1.00 54.53 72 ALA A CA 1
ATOM 576 C C . ALA A 1 72 ? 15.804 23.818 -36.240 1.00 54.53 72 ALA A C 1
ATOM 578 O O . ALA A 1 72 ? 16.726 24.579 -35.951 1.00 54.53 72 ALA A O 1
ATOM 579 N N . LEU A 1 73 ? 15.890 22.495 -36.038 1.00 54.06 73 LEU A N 1
ATOM 580 C CA . LEU A 1 73 ? 17.082 21.832 -35.481 1.00 54.06 73 LEU A CA 1
ATOM 581 C C . LEU A 1 73 ? 18.097 21.390 -36.548 1.00 54.06 73 LEU A C 1
ATOM 583 O O . LEU A 1 73 ? 19.185 20.922 -36.211 1.00 54.06 73 LEU A O 1
ATOM 587 N N . LEU A 1 74 ? 17.793 21.585 -37.835 1.00 57.25 74 LEU A N 1
ATOM 588 C CA . LEU A 1 74 ? 18.759 21.387 -38.911 1.00 57.25 74 LEU A CA 1
ATOM 589 C C . LEU A 1 74 ? 19.721 22.581 -38.948 1.00 57.25 74 LEU A C 1
ATOM 591 O O . LEU A 1 74 ? 19.535 23.535 -39.707 1.00 57.25 74 LEU A O 1
ATOM 595 N N . MET A 1 75 ? 20.778 22.538 -38.132 1.00 53.53 75 MET A N 1
ATOM 596 C CA . MET A 1 75 ? 21.926 23.421 -38.333 1.00 53.53 75 MET A CA 1
ATOM 597 C C . MET A 1 75 ? 22.458 23.211 -39.755 1.00 53.53 75 MET A C 1
ATOM 599 O O . MET A 1 75 ? 23.002 22.156 -40.082 1.00 53.53 75 MET A O 1
ATOM 603 N N . LYS A 1 76 ? 22.289 24.219 -40.618 1.00 58.09 76 LYS A N 1
ATOM 604 C CA . LYS A 1 76 ? 22.811 24.196 -41.986 1.00 58.09 76 LYS A CA 1
ATOM 605 C C . LYS A 1 76 ?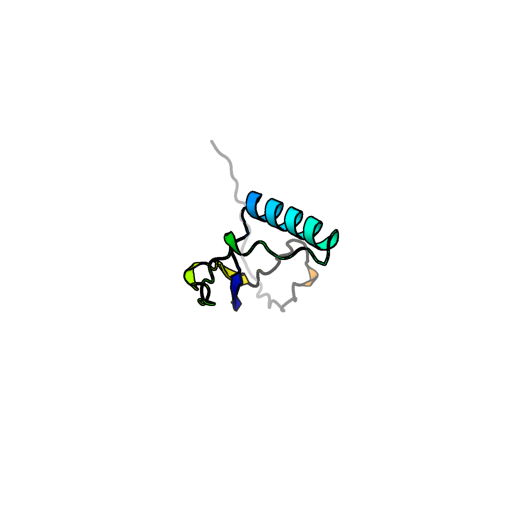 24.336 24.216 -41.940 1.00 58.09 76 LYS A C 1
ATOM 607 O O . LYS A 1 76 ? 24.950 25.271 -41.799 1.00 58.09 76 LYS A O 1
ATOM 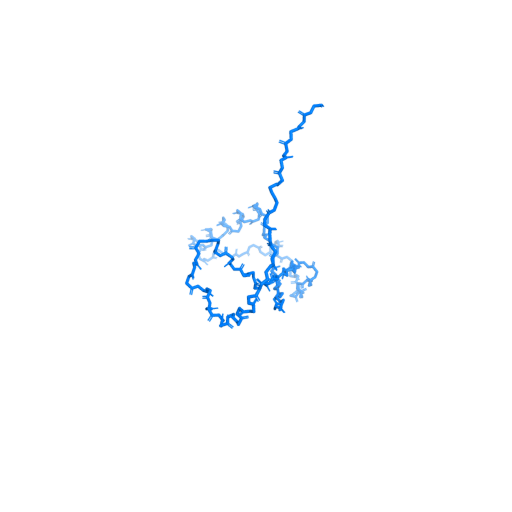612 N N . VAL A 1 77 ? 24.947 23.046 -42.070 1.00 50.59 77 VAL A N 1
ATOM 613 C CA . VAL A 1 77 ? 26.385 22.926 -42.309 1.00 50.59 77 VAL A CA 1
ATOM 614 C C . VAL A 1 77 ? 26.650 23.329 -43.768 1.00 50.59 77 VAL A C 1
ATOM 616 O O . VAL A 1 77 ? 25.906 22.884 -44.646 1.00 50.59 77 VAL A O 1
ATOM 619 N N . PRO A 1 78 ? 27.654 24.171 -44.079 1.00 48.66 78 PRO A N 1
ATOM 620 C CA . PRO A 1 78 ? 27.942 24.544 -45.459 1.00 48.66 78 PRO A CA 1
ATOM 621 C C . PRO A 1 78 ? 28.391 23.320 -46.263 1.00 48.66 78 PRO A C 1
ATOM 623 O O . PRO A 1 78 ? 29.510 22.830 -46.112 1.00 48.66 78 PRO A O 1
ATOM 626 N N . ILE A 1 79 ? 27.515 22.827 -47.136 1.00 55.91 79 ILE A N 1
ATOM 627 C CA . ILE A 1 79 ? 27.849 21.781 -48.098 1.00 55.91 79 ILE A CA 1
ATOM 628 C C . ILE A 1 79 ? 28.632 22.459 -49.222 1.00 55.91 79 ILE A C 1
ATOM 630 O O . ILE A 1 79 ? 28.086 23.268 -49.975 1.00 55.91 79 ILE A O 1
ATOM 634 N N . LYS A 1 80 ? 29.931 22.161 -49.334 1.00 49.16 80 LYS A N 1
ATOM 635 C CA . LYS A 1 80 ? 30.692 22.502 -50.539 1.00 49.16 80 LYS A CA 1
ATOM 636 C C . LYS A 1 80 ? 30.192 21.602 -51.664 1.00 49.16 80 LYS A C 1
ATOM 638 O O . LYS A 1 80 ? 30.586 20.446 -51.755 1.00 49.16 80 LYS A O 1
ATOM 643 N N . TYR A 1 81 ? 29.302 22.131 -52.494 1.00 44.62 81 TYR A N 1
ATOM 644 C CA . TYR A 1 81 ? 28.882 21.472 -53.722 1.00 44.62 81 TYR A CA 1
ATOM 645 C C . TYR A 1 81 ? 30.063 21.438 -54.695 1.00 44.62 81 TYR A C 1
ATOM 647 O O . TYR A 1 81 ? 30.447 22.466 -55.251 1.00 44.62 81 TYR A O 1
ATOM 655 N N . THR A 1 82 ? 30.639 20.258 -54.916 1.00 51.19 82 THR A N 1
ATOM 656 C CA . THR A 1 82 ? 31.347 19.986 -56.167 1.00 51.19 82 THR A CA 1
ATOM 657 C C . THR A 1 82 ? 30.297 19.576 -57.188 1.00 51.19 82 THR A C 1
ATOM 659 O O . THR A 1 82 ? 29.686 18.514 -57.074 1.00 51.19 82 THR A O 1
ATOM 662 N N . SER A 1 83 ? 30.053 20.470 -58.142 1.00 52.19 83 SER A N 1
ATOM 663 C CA . SER A 1 83 ? 29.273 20.203 -59.345 1.00 52.19 83 SER A CA 1
ATOM 664 C C . SER A 1 83 ? 29.929 19.060 -60.113 1.00 52.19 83 SER A C 1
ATOM 666 O O . SER A 1 83 ? 31.101 19.165 -60.463 1.00 52.19 83 SER A O 1
ATOM 668 N N . ASP A 1 84 ? 29.211 17.958 -60.309 1.00 49.44 84 ASP A N 1
ATOM 669 C CA . ASP A 1 84 ? 28.878 17.439 -61.641 1.00 49.44 84 ASP A CA 1
ATOM 670 C C . ASP A 1 84 ? 28.559 15.944 -61.603 1.00 49.44 84 ASP A C 1
ATOM 672 O O . ASP A 1 84 ? 29.415 15.114 -61.305 1.00 49.44 84 ASP A O 1
ATOM 676 N N . LYS A 1 85 ? 27.336 15.642 -62.071 1.00 52.84 85 LYS A N 1
ATOM 677 C CA . LYS A 1 85 ? 26.798 14.321 -62.445 1.00 52.84 85 LYS A CA 1
ATOM 678 C C . LYS A 1 85 ? 26.482 13.480 -61.196 1.00 52.84 85 LYS A C 1
ATOM 680 O O . LYS A 1 85 ? 27.345 13.224 -60.380 1.00 52.84 85 LYS A O 1
ATOM 685 N N . GLN A 1 86 ? 25.242 13.046 -60.968 1.00 45.34 86 GLN A N 1
ATOM 686 C CA . GLN A 1 86 ? 24.610 12.015 -61.786 1.00 45.34 86 GLN A CA 1
ATOM 687 C C . GLN A 1 86 ? 23.079 12.165 -61.876 1.00 45.34 86 GLN A C 1
ATOM 689 O O . GLN A 1 86 ? 22.369 12.290 -60.884 1.00 45.34 86 GLN A O 1
ATOM 694 N N . GLN A 1 87 ? 22.632 12.167 -63.129 1.00 46.81 87 GLN A N 1
ATOM 695 C CA . GLN A 1 87 ? 21.399 11.614 -63.693 1.00 46.81 87 GLN A CA 1
ATOM 696 C C . GLN A 1 87 ? 20.460 10.864 -62.726 1.00 46.81 87 GLN A C 1
ATOM 698 O O . GLN A 1 87 ? 20.791 9.796 -62.217 1.00 46.81 87 GLN A O 1
ATOM 703 N N . TYR A 1 88 ? 19.238 11.381 -62.579 1.00 43.78 88 TYR A N 1
ATOM 704 C CA . TYR A 1 88 ? 18.094 10.603 -62.107 1.00 43.78 88 TYR A CA 1
ATOM 705 C C . TYR A 1 88 ? 17.710 9.561 -63.165 1.00 43.78 88 TYR A C 1
ATOM 707 O O . TYR A 1 88 ? 17.508 9.910 -64.329 1.00 43.78 88 TYR A O 1
ATOM 715 N N . PHE A 1 89 ? 17.530 8.311 -62.742 1.00 53.00 89 PHE A N 1
ATOM 716 C CA . PHE A 1 89 ? 16.714 7.336 -63.460 1.00 53.00 89 PHE A CA 1
ATOM 717 C C . PHE A 1 89 ? 15.536 6.941 -62.571 1.00 53.00 89 PHE A C 1
ATOM 719 O O . PHE A 1 89 ? 15.711 6.591 -61.404 1.00 53.00 89 PHE A O 1
ATOM 726 N N . SER A 1 90 ? 14.331 7.053 -63.124 1.00 53.25 90 SER A N 1
ATOM 727 C CA . SER A 1 90 ? 13.077 6.678 -62.478 1.00 53.25 90 SER A CA 1
ATOM 728 C C . SER A 1 90 ? 13.003 5.163 -62.295 1.00 53.25 90 SER A C 1
ATOM 730 O O . SER A 1 90 ? 13.152 4.417 -63.260 1.00 53.25 90 SER A O 1
ATOM 732 N N . LEU A 1 91 ? 12.727 4.714 -61.071 1.00 4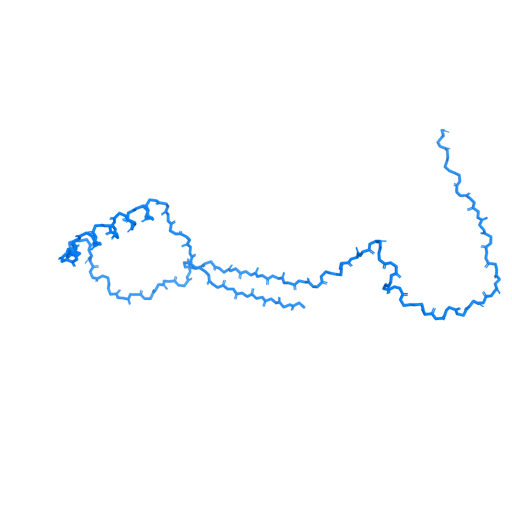9.84 91 LEU A N 1
ATOM 733 C CA . LEU A 1 91 ? 12.306 3.340 -60.811 1.00 49.84 91 LEU A CA 1
ATOM 734 C C . LEU A 1 91 ? 10.838 3.218 -61.227 1.00 49.84 91 LEU A C 1
ATOM 736 O O . LEU A 1 91 ? 9.959 3.805 -60.599 1.00 49.84 91 LEU A O 1
ATOM 740 N N . SER A 1 92 ? 10.573 2.504 -62.317 1.00 56.28 92 SER A N 1
ATOM 741 C CA . SER A 1 92 ? 9.224 2.072 -62.670 1.00 56.28 92 SER A CA 1
ATOM 742 C C . SER A 1 92 ? 8.953 0.705 -62.050 1.00 56.28 92 SER A C 1
ATOM 744 O O . SER A 1 92 ? 9.527 -0.289 -62.494 1.00 56.28 92 SER A O 1
ATOM 746 N N . ASP A 1 93 ? 8.050 0.659 -61.073 1.00 48.38 93 ASP A N 1
ATOM 747 C CA . ASP A 1 93 ? 7.371 -0.569 -60.662 1.00 48.38 93 ASP A CA 1
ATOM 748 C C . ASP A 1 93 ? 6.182 -0.833 -61.593 1.00 48.38 93 ASP A C 1
ATOM 750 O O . ASP A 1 93 ? 5.285 0.002 -61.734 1.00 48.38 93 ASP A O 1
ATOM 754 N N . SER A 1 94 ? 6.132 -2.016 -62.205 1.00 53.62 94 SER A N 1
ATOM 755 C CA . SER A 1 94 ? 4.868 -2.631 -62.623 1.00 53.62 94 SER A CA 1
ATOM 756 C C . SER A 1 94 ? 5.009 -4.141 -62.766 1.00 53.62 94 SER A C 1
ATOM 758 O O . SER A 1 94 ? 5.635 -4.655 -63.688 1.00 53.62 94 SER A O 1
ATOM 760 N N . ASN A 1 95 ? 4.368 -4.820 -61.815 1.00 46.19 95 ASN A N 1
ATOM 761 C CA . ASN A 1 95 ? 3.905 -6.201 -61.879 1.00 46.19 95 ASN A CA 1
ATOM 762 C C . ASN A 1 95 ? 3.225 -6.518 -63.223 1.00 46.19 95 ASN A C 1
ATOM 764 O O . ASN A 1 95 ? 2.266 -5.824 -63.570 1.00 46.19 95 ASN A O 1
ATOM 768 N N . LYS A 1 96 ? 3.623 -7.612 -63.888 1.00 41.25 96 LYS A N 1
ATOM 769 C CA . LYS A 1 96 ? 2.783 -8.803 -64.144 1.00 41.25 96 LYS A CA 1
ATOM 770 C C . LYS A 1 96 ? 3.575 -9.907 -64.844 1.00 41.25 96 LYS A C 1
ATOM 772 O O . LYS A 1 96 ? 4.300 -9.582 -65.806 1.00 41.25 96 LYS A O 1
#

pLDDT: mean 70.23, std 15.55, range [41.25, 94.69]